Protein AF-M0KVE2-F1 (afdb_monomer)

Mean predicted aligned error: 9.95 Å

Structure (mmCIF, N/CA/C/O backbone):
data_AF-M0KVE2-F1
#
_entry.id   AF-M0KVE2-F1
#
loop_
_atom_site.group_PDB
_atom_site.id
_atom_site.type_symbol
_atom_site.label_atom_id
_atom_site.label_alt_id
_atom_site.label_comp_id
_atom_site.label_asym_id
_atom_site.label_entity_id
_atom_site.label_seq_id
_atom_site.pdbx_PDB_ins_code
_atom_site.Cartn_x
_atom_site.Cartn_y
_atom_site.Cartn_z
_atom_site.occupancy
_atom_site.B_iso_or_equiv
_atom_site.auth_seq_id
_atom_site.auth_comp_id
_atom_site.auth_asym_id
_atom_site.auth_atom_id
_atom_site.pdbx_PDB_model_num
ATOM 1 N N . MET A 1 1 ? -12.982 -9.645 -27.185 1.00 38.22 1 MET A N 1
ATOM 2 C CA . MET A 1 1 ? -11.552 -9.702 -26.817 1.00 38.22 1 MET A CA 1
ATOM 3 C C . MET A 1 1 ? -11.300 -8.583 -25.821 1.00 38.22 1 MET A C 1
ATOM 5 O O . MET A 1 1 ? -11.263 -7.433 -26.234 1.00 38.22 1 MET A O 1
ATOM 9 N N . GLN A 1 2 ? -11.243 -8.886 -24.521 1.00 41.56 2 GLN A N 1
ATOM 10 C CA . GLN A 1 2 ? -10.751 -7.920 -23.533 1.00 41.56 2 GLN A CA 1
ATOM 11 C C . GLN A 1 2 ? -9.259 -7.707 -23.816 1.00 41.56 2 GLN A C 1
ATOM 13 O O . GLN A 1 2 ? -8.523 -8.684 -23.959 1.00 41.56 2 GLN A O 1
ATOM 18 N N . ARG A 1 3 ? -8.820 -6.453 -23.986 1.00 47.84 3 ARG A N 1
ATOM 19 C CA . ARG A 1 3 ? -7.384 -6.141 -23.998 1.00 47.84 3 ARG A CA 1
ATOM 20 C C . ARG A 1 3 ? -6.840 -6.577 -22.641 1.00 47.84 3 ARG A C 1
ATOM 22 O O . ARG A 1 3 ? -7.329 -6.090 -21.627 1.00 47.84 3 ARG A O 1
ATOM 29 N N . ARG A 1 4 ? -5.864 -7.489 -22.623 1.00 55.62 4 ARG A N 1
ATOM 30 C CA . ARG A 1 4 ? -5.045 -7.710 -21.427 1.00 55.62 4 ARG A CA 1
ATOM 31 C C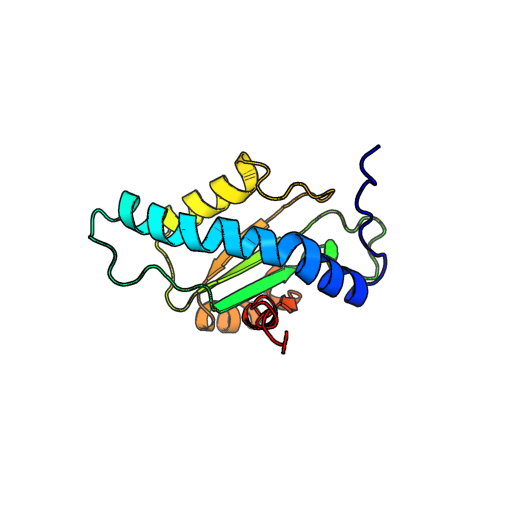 . ARG A 1 4 ? -4.454 -6.352 -21.049 1.00 55.62 4 ARG A C 1
ATOM 33 O O . ARG A 1 4 ? -3.866 -5.703 -21.911 1.00 55.62 4 ARG A O 1
ATOM 40 N N . MET A 1 5 ? -4.683 -5.894 -19.822 1.00 64.62 5 MET A N 1
ATOM 41 C CA . MET A 1 5 ? -3.978 -4.721 -19.312 1.00 64.62 5 MET A CA 1
ATOM 42 C C . MET A 1 5 ? -2.490 -5.059 -19.263 1.00 64.62 5 MET A C 1
ATOM 44 O O . MET A 1 5 ? -2.109 -6.058 -18.661 1.00 64.62 5 MET A O 1
ATOM 48 N N . GLU A 1 6 ? -1.668 -4.264 -19.938 1.00 73.88 6 GLU A N 1
ATOM 49 C CA . GLU A 1 6 ? -0.214 -4.399 -19.899 1.00 73.88 6 GLU A CA 1
ATOM 50 C C . GLU A 1 6 ? 0.330 -3.469 -18.814 1.00 73.88 6 GLU A C 1
ATOM 52 O O . GLU A 1 6 ? -0.035 -2.292 -18.751 1.00 73.88 6 GLU A O 1
ATOM 57 N N . VAL A 1 7 ? 1.169 -4.021 -17.939 1.00 75.56 7 VAL A N 1
ATOM 58 C CA . VAL A 1 7 ? 1.868 -3.266 -16.897 1.00 75.56 7 VAL A CA 1
ATOM 59 C C . VAL A 1 7 ? 3.033 -2.515 -17.553 1.00 75.56 7 VAL A C 1
ATOM 61 O O . VAL A 1 7 ? 3.789 -3.138 -18.299 1.00 75.56 7 VAL A O 1
ATOM 64 N N . PRO A 1 8 ? 3.199 -1.201 -17.316 1.00 82.12 8 PRO A N 1
ATOM 65 C CA . PRO A 1 8 ? 4.289 -0.436 -17.918 1.00 82.12 8 PRO A CA 1
ATOM 66 C C . PRO A 1 8 ? 5.683 -0.909 -17.492 1.00 82.12 8 PRO A C 1
ATOM 68 O O . PRO A 1 8 ? 5.880 -1.441 -16.403 1.00 82.12 8 PRO A O 1
ATOM 71 N N . GLU A 1 9 ? 6.685 -0.653 -18.332 1.00 79.88 9 GLU A N 1
ATOM 72 C CA . GLU A 1 9 ? 8.068 -1.076 -18.069 1.00 79.88 9 GLU A CA 1
ATOM 73 C C . GLU A 1 9 ? 8.820 -0.139 -17.115 1.00 79.88 9 GLU A C 1
ATOM 75 O O . GLU A 1 9 ? 9.764 -0.576 -16.468 1.00 79.88 9 GLU A O 1
ATOM 80 N N . THR A 1 10 ? 8.415 1.128 -16.987 1.00 82.88 10 THR A N 1
ATOM 81 C CA . THR A 1 10 ? 9.115 2.110 -16.141 1.00 82.88 10 THR A CA 1
ATOM 82 C C . THR A 1 10 ? 8.456 2.249 -14.765 1.00 82.88 10 THR A C 1
ATOM 84 O O . THR A 1 10 ? 7.225 2.261 -14.699 1.00 82.88 10 THR A O 1
ATOM 87 N N . PRO A 1 11 ? 9.217 2.455 -13.669 1.00 81.38 11 PRO A N 1
ATOM 88 C CA . PRO A 1 11 ? 8.638 2.659 -12.336 1.00 81.38 11 PRO A CA 1
ATOM 89 C C . PRO A 1 11 ? 7.612 3.801 -12.282 1.00 81.38 11 PRO A C 1
ATOM 91 O O . PRO A 1 11 ? 6.518 3.628 -11.756 1.00 81.38 11 PRO A O 1
ATOM 94 N N . ALA A 1 12 ? 7.906 4.941 -12.918 1.00 81.81 12 ALA A N 1
ATOM 95 C CA . ALA A 1 12 ? 6.967 6.062 -13.004 1.00 81.81 12 ALA A CA 1
ATOM 96 C C . ALA A 1 12 ? 5.663 5.680 -13.730 1.00 81.81 12 ALA A C 1
ATOM 98 O O . ALA A 1 12 ? 4.571 5.977 -13.249 1.00 81.81 12 ALA A O 1
ATOM 99 N N . GLY A 1 13 ? 5.761 4.959 -14.854 1.00 82.69 13 GLY A N 1
ATOM 100 C CA . GLY A 1 13 ? 4.586 4.471 -15.576 1.00 82.69 13 GLY A CA 1
ATOM 101 C C . GLY A 1 13 ? 3.781 3.453 -14.764 1.00 82.69 13 GLY A C 1
ATOM 102 O O . GLY A 1 13 ? 2.555 3.453 -14.823 1.00 82.69 13 GLY A O 1
ATOM 103 N N . ARG A 1 14 ? 4.453 2.610 -13.976 1.00 84.12 14 ARG A N 1
ATOM 104 C CA . ARG A 1 14 ? 3.831 1.624 -13.082 1.00 84.12 14 ARG A CA 1
ATOM 105 C C . ARG A 1 14 ? 3.077 2.282 -11.928 1.00 84.12 14 ARG A C 1
ATOM 107 O O . ARG A 1 14 ? 1.967 1.846 -11.636 1.00 84.12 14 ARG A O 1
ATOM 114 N N . ILE A 1 15 ? 3.612 3.356 -11.342 1.00 82.81 15 ILE A N 1
ATOM 115 C CA . ILE A 1 15 ? 2.911 4.173 -10.337 1.00 82.81 15 ILE A CA 1
ATOM 116 C C . ILE A 1 15 ? 1.633 4.769 -10.941 1.00 82.81 15 ILE A C 1
ATOM 118 O O . ILE A 1 15 ? 0.550 4.571 -10.394 1.00 82.81 15 ILE A O 1
ATOM 122 N N . GLU A 1 16 ? 1.723 5.424 -12.105 1.00 81.56 16 GLU A N 1
ATOM 123 C CA . GLU A 1 16 ? 0.546 5.995 -12.781 1.00 81.56 16 GLU A CA 1
ATOM 124 C C . GLU A 1 16 ? -0.485 4.924 -13.175 1.00 81.56 16 GLU A C 1
ATOM 126 O O . GLU A 1 16 ? -1.699 5.132 -13.083 1.00 81.56 16 GLU A O 1
ATOM 131 N N . TRP A 1 17 ? -0.018 3.760 -13.632 1.00 82.81 17 TRP A N 1
ATOM 132 C CA . TRP A 1 17 ? -0.879 2.629 -13.959 1.00 82.81 17 TRP A CA 1
ATOM 133 C C . TRP A 1 17 ? -1.580 2.091 -12.713 1.00 82.81 17 TRP A C 1
ATOM 135 O O . TRP A 1 17 ? -2.802 1.928 -12.738 1.00 82.81 17 TRP A O 1
ATOM 145 N N . PHE A 1 18 ? -0.841 1.896 -11.616 1.00 82.19 18 PHE A N 1
ATOM 146 C CA . PHE A 1 18 ? -1.399 1.459 -10.342 1.00 82.19 18 PHE A CA 1
ATOM 147 C C . PHE A 1 18 ? -2.456 2.454 -9.876 1.00 82.19 18 PHE A C 1
ATOM 149 O O . PHE A 1 18 ? -3.576 2.050 -9.591 1.00 82.19 18 PHE A O 1
ATOM 156 N N . GLN A 1 19 ? -2.165 3.756 -9.900 1.00 76.69 19 GLN A N 1
ATOM 157 C CA . GLN A 1 19 ? -3.128 4.797 -9.539 1.00 76.69 19 GLN A CA 1
ATOM 158 C C . GLN A 1 19 ? -4.444 4.681 -10.319 1.00 76.69 19 GLN A C 1
ATOM 160 O O . GLN A 1 19 ? -5.536 4.758 -9.751 1.00 76.69 19 GLN A O 1
ATOM 165 N N . ARG A 1 20 ? -4.354 4.508 -11.640 1.00 75.19 20 ARG A N 1
ATOM 166 C CA . ARG A 1 20 ? -5.530 4.510 -12.519 1.00 75.19 20 ARG A CA 1
ATOM 167 C C . ARG A 1 20 ? -6.339 3.223 -12.441 1.00 75.19 20 ARG A C 1
ATOM 169 O O . ARG A 1 20 ? -7.563 3.303 -12.499 1.00 75.19 20 ARG A O 1
ATOM 176 N N . GLN A 1 21 ? -5.665 2.079 -12.367 1.00 72.88 21 GLN A N 1
ATOM 177 C CA . GLN A 1 21 ? -6.297 0.764 -12.496 1.00 72.88 21 GLN A CA 1
ATOM 178 C C . GLN A 1 21 ? -6.564 0.113 -11.142 1.00 72.88 21 GLN A C 1
ATOM 180 O O . GLN A 1 21 ? -7.628 -0.450 -10.933 1.00 72.88 21 GLN A O 1
ATOM 185 N N . VAL A 1 22 ? -5.620 0.225 -10.209 1.00 73.62 22 VAL A N 1
ATOM 186 C CA . VAL A 1 22 ? -5.614 -0.550 -8.964 1.00 73.62 22 VAL A CA 1
ATOM 187 C C . VAL A 1 22 ? -6.021 0.310 -7.778 1.00 73.62 22 VAL A C 1
ATOM 189 O O . VAL A 1 22 ? -6.906 -0.074 -7.028 1.00 73.62 22 VAL A O 1
ATOM 192 N N . GLY A 1 23 ? -5.458 1.509 -7.635 1.00 70.81 23 GLY A N 1
ATOM 193 C CA . GLY A 1 23 ? -5.721 2.414 -6.516 1.00 70.81 23 GLY A CA 1
ATOM 194 C C . GLY A 1 23 ? -7.192 2.812 -6.392 1.00 70.81 23 GLY A C 1
ATOM 195 O O . GLY A 1 23 ? -7.725 2.858 -5.286 1.00 70.81 23 GLY A O 1
ATOM 196 N N . ARG A 1 24 ? -7.886 3.016 -7.521 1.00 68.12 24 ARG A N 1
ATOM 197 C CA . ARG A 1 24 ? -9.337 3.279 -7.538 1.00 68.12 24 ARG A CA 1
ATOM 198 C C . ARG A 1 24 ? -10.159 2.075 -7.088 1.00 68.12 24 ARG A C 1
ATOM 200 O O . ARG A 1 24 ? -11.058 2.228 -6.259 1.00 68.12 24 ARG A O 1
ATOM 207 N N . GLU A 1 25 ? -9.863 0.895 -7.630 1.00 69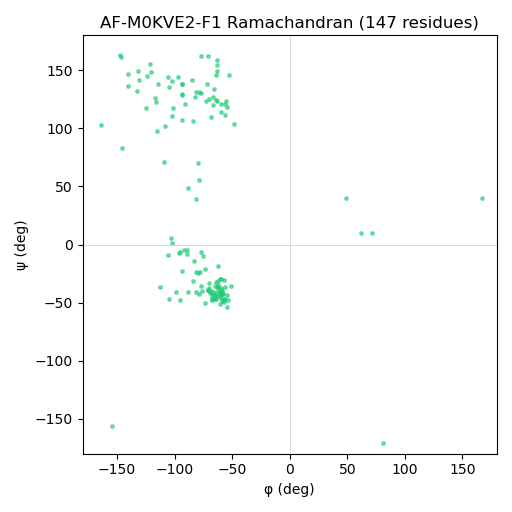.75 25 GLU A N 1
ATOM 208 C CA . GLU A 1 25 ? -10.561 -0.333 -7.253 1.00 69.75 25 GLU A CA 1
ATOM 209 C C . GLU A 1 25 ? -10.300 -0.665 -5.789 1.00 69.75 25 GLU A C 1
ATOM 211 O O . GLU A 1 25 ? -11.254 -0.864 -5.042 1.00 69.75 25 GLU A O 1
ATOM 216 N N . LEU A 1 26 ? -9.038 -0.606 -5.358 1.00 70.38 26 LEU A N 1
ATOM 217 C CA . LEU A 1 26 ? -8.622 -0.813 -3.979 1.00 70.38 26 LEU A CA 1
ATOM 218 C C . LEU A 1 26 ? -9.339 0.169 -3.051 1.00 70.38 26 LEU A C 1
ATOM 220 O O . LEU A 1 26 ? -9.984 -0.267 -2.115 1.00 70.38 26 LEU A O 1
ATOM 224 N N . LYS A 1 27 ? -9.358 1.474 -3.341 1.00 69.19 27 LYS A N 1
ATOM 225 C CA . LYS A 1 27 ? -10.109 2.441 -2.526 1.00 69.19 27 LYS A CA 1
ATOM 226 C C . LYS A 1 27 ? -11.583 2.047 -2.383 1.00 69.19 27 LYS A C 1
ATOM 228 O O . LYS A 1 27 ? -12.069 1.892 -1.267 1.00 69.19 27 LYS A O 1
ATOM 233 N N . SER A 1 28 ? -12.278 1.817 -3.499 1.00 66.00 28 SER A N 1
ATOM 234 C CA . SER A 1 28 ? -13.709 1.474 -3.481 1.00 66.00 28 SER A CA 1
ATOM 235 C C . SER A 1 28 ? -14.009 0.155 -2.760 1.00 66.00 28 SER A C 1
ATOM 237 O O . SER A 1 28 ? -15.037 0.024 -2.102 1.00 66.00 28 SER A O 1
ATOM 239 N N . ARG A 1 29 ? -13.099 -0.818 -2.868 1.00 62.88 29 ARG A N 1
ATOM 240 C CA . ARG A 1 29 ? -13.253 -2.169 -2.326 1.00 62.88 29 ARG A CA 1
ATOM 241 C C . ARG A 1 29 ? -12.611 -2.344 -0.958 1.00 62.88 29 ARG A C 1
ATOM 243 O O . ARG A 1 29 ? -12.784 -3.403 -0.381 1.00 62.88 29 ARG A O 1
ATOM 250 N N . VAL A 1 30 ? -11.883 -1.360 -0.437 1.00 64.44 30 VAL A N 1
ATOM 251 C CA . VAL A 1 30 ? -11.237 -1.426 0.881 1.00 64.44 30 VAL A CA 1
ATOM 252 C C . VAL A 1 30 ? -11.858 -0.442 1.860 1.00 64.44 30 VAL A C 1
ATOM 254 O O . VAL A 1 30 ? -12.048 -0.814 3.013 1.00 64.44 30 VAL A O 1
ATOM 257 N N . GLU A 1 31 ? -12.265 0.758 1.431 1.00 63.75 31 GLU A N 1
ATOM 258 C CA . GLU A 1 31 ? -12.923 1.720 2.330 1.00 63.75 31 GLU A CA 1
ATOM 259 C C . GLU A 1 31 ? -14.231 1.160 2.912 1.00 63.75 31 GLU A C 1
ATOM 261 O O . GLU A 1 31 ? -14.495 1.326 4.102 1.00 63.75 31 GLU A O 1
ATOM 266 N N . THR A 1 32 ? -15.039 0.461 2.106 1.00 58.41 32 TH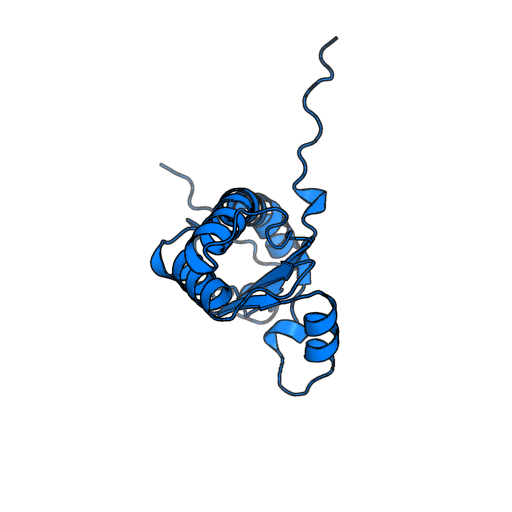R A N 1
ATOM 267 C CA . THR A 1 32 ? -16.299 -0.135 2.581 1.00 58.41 32 THR A CA 1
ATOM 268 C C . THR A 1 32 ? -16.058 -1.363 3.470 1.00 58.41 32 THR A C 1
ATOM 270 O O . THR A 1 32 ? -16.546 -1.366 4.602 1.00 58.41 32 THR A O 1
ATOM 273 N N . PRO A 1 33 ? -15.246 -2.362 3.070 1.00 57.44 33 PRO A N 1
ATOM 274 C CA . PRO A 1 33 ? -15.017 -3.533 3.906 1.00 57.44 33 PRO A CA 1
ATOM 275 C C . PRO A 1 33 ? -14.187 -3.251 5.150 1.00 57.44 33 PRO A C 1
ATOM 277 O O . PRO A 1 33 ? -14.475 -3.862 6.162 1.00 57.44 33 PRO A O 1
ATOM 280 N N . LEU A 1 34 ? -13.217 -2.327 5.161 1.00 62.78 34 LEU A N 1
ATOM 281 C CA . LEU A 1 34 ? -12.470 -2.022 6.393 1.00 62.78 34 LEU A CA 1
ATOM 282 C C . LEU A 1 34 ? -13.408 -1.493 7.491 1.00 62.78 34 LEU A C 1
ATOM 284 O O . LEU A 1 34 ? -13.331 -1.940 8.635 1.00 62.78 34 LEU A O 1
ATOM 288 N N . ALA A 1 35 ? -14.345 -0.614 7.123 1.00 60.41 35 ALA A N 1
ATOM 289 C CA . ALA A 1 35 ? -15.360 -0.092 8.033 1.00 60.41 35 ALA A CA 1
ATOM 290 C C . ALA A 1 35 ? -16.372 -1.170 8.478 1.00 60.41 35 ALA A C 1
ATOM 292 O O . ALA A 1 35 ? -16.721 -1.245 9.658 1.00 60.41 35 ALA A O 1
ATOM 293 N N . GLU A 1 36 ? -16.825 -2.031 7.561 1.00 56.75 36 GLU A N 1
ATOM 294 C CA . GLU A 1 36 ? -17.761 -3.125 7.864 1.00 56.75 36 GLU A CA 1
ATOM 295 C C . GLU A 1 36 ? -17.116 -4.246 8.698 1.00 56.75 36 GLU A C 1
ATOM 297 O O . GLU A 1 36 ? -17.728 -4.753 9.641 1.00 56.75 36 GLU A O 1
ATOM 302 N N . TYR A 1 37 ? -15.866 -4.611 8.407 1.00 59.38 37 TYR A N 1
ATOM 303 C CA . TYR A 1 37 ? -15.131 -5.669 9.104 1.00 59.38 37 TYR A CA 1
ATOM 304 C C . TYR A 1 37 ? -14.748 -5.237 10.520 1.00 59.38 37 TYR A C 1
ATOM 306 O O . TYR A 1 37 ? -14.890 -6.023 11.455 1.00 59.38 37 TYR A O 1
ATOM 314 N N . GLN A 1 38 ? -1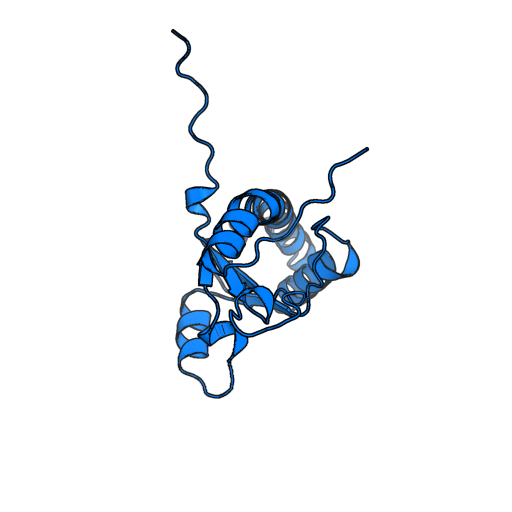4.352 -3.973 10.713 1.00 57.72 38 GLN A N 1
ATOM 315 C CA . GLN A 1 38 ? -14.173 -3.400 12.051 1.00 57.72 38 GLN A CA 1
ATOM 316 C C . GLN A 1 38 ? -15.473 -3.458 12.864 1.00 57.72 38 GLN A C 1
ATOM 318 O O . GLN A 1 38 ? -15.451 -3.874 14.021 1.00 57.72 38 GLN A O 1
ATOM 323 N N . SER A 1 39 ? -16.623 -3.150 12.250 1.00 54.38 39 SER A N 1
ATOM 324 C CA . SER A 1 39 ? -17.927 -3.296 12.915 1.00 54.38 39 SER A CA 1
ATOM 325 C C . SER A 1 39 ? -18.213 -4.727 13.368 1.00 54.38 39 SER A C 1
ATOM 327 O O . SER A 1 39 ? -18.796 -4.932 14.434 1.00 54.38 39 SER A O 1
ATOM 329 N N . ALA A 1 40 ? -17.888 -5.706 12.523 1.00 57.31 40 ALA A N 1
ATOM 330 C CA . ALA A 1 40 ? -18.237 -7.105 12.735 1.00 57.31 40 ALA A CA 1
ATOM 331 C C . ALA A 1 40 ? -17.329 -7.789 13.766 1.00 57.31 40 ALA A C 1
ATOM 333 O O . ALA A 1 40 ? -17.803 -8.626 14.534 1.00 57.31 40 ALA A O 1
ATOM 334 N N . VAL A 1 41 ? -16.042 -7.433 13.788 1.0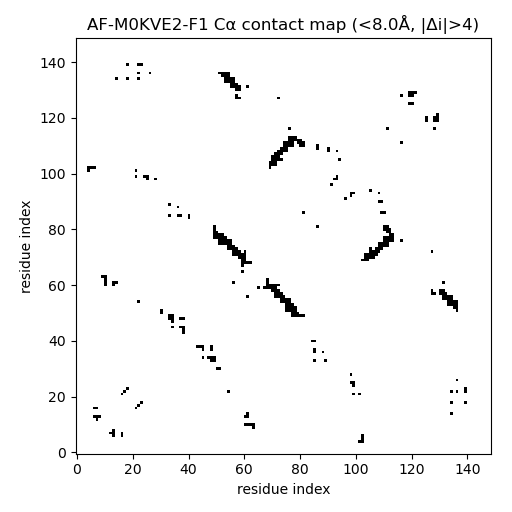0 58.09 41 VAL A N 1
ATOM 335 C CA . VAL A 1 41 ? -15.041 -8.032 14.683 1.00 58.09 41 VAL A CA 1
ATOM 336 C C . VAL A 1 41 ? -15.093 -7.417 16.081 1.00 58.09 41 VAL A C 1
ATOM 338 O O . VAL A 1 41 ? -15.042 -8.158 17.061 1.00 58.09 41 VAL A O 1
ATOM 341 N N . ASP A 1 42 ? -15.260 -6.096 16.197 1.00 58.41 42 ASP A N 1
ATOM 342 C CA . ASP A 1 42 ? -15.193 -5.421 17.501 1.00 58.41 42 ASP A CA 1
ATOM 343 C C . ASP A 1 42 ? -16.550 -5.354 18.227 1.00 58.41 42 ASP A C 1
ATOM 345 O O . ASP A 1 42 ? -16.613 -4.958 19.391 1.00 58.41 42 ASP A O 1
ATOM 349 N N . GLY A 1 43 ? -17.656 -5.743 17.577 1.00 49.03 43 GLY A N 1
ATOM 350 C CA . GLY A 1 43 ? -18.999 -5.772 18.182 1.00 49.03 43 GLY A CA 1
ATOM 351 C C . GLY A 1 43 ? -19.528 -4.403 18.643 1.00 49.03 43 GLY A C 1
ATOM 352 O O . GLY A 1 43 ? -20.546 -4.329 19.335 1.00 49.03 43 GLY A O 1
ATOM 353 N N . VAL A 1 44 ? -18.844 -3.318 18.275 1.00 46.62 44 VAL A N 1
ATOM 354 C CA . VAL A 1 44 ? -19.140 -1.932 18.653 1.00 46.62 44 VAL A CA 1
ATOM 355 C C . VAL A 1 44 ? -19.766 -1.227 17.450 1.00 46.62 44 VAL A C 1
ATOM 357 O O . VAL A 1 44 ? -19.287 -1.359 16.325 1.00 46.62 44 VAL A O 1
ATOM 360 N N . SER A 1 45 ? -20.842 -0.460 17.668 1.00 43.59 45 SER A N 1
ATOM 361 C CA . SER A 1 45 ? -21.430 0.376 16.616 1.00 43.59 45 SER A CA 1
ATOM 362 C C . SER A 1 45 ? -20.383 1.373 16.117 1.00 43.59 45 SER A C 1
ATOM 364 O O . SER A 1 45 ? -19.950 2.240 16.881 1.00 43.59 45 SER A O 1
ATOM 366 N N . VAL A 1 46 ? -19.970 1.240 14.858 1.00 45.84 46 VAL A N 1
ATOM 367 C CA . VAL A 1 46 ? -18.915 2.048 14.235 1.00 45.84 46 VAL A CA 1
ATOM 368 C C . VAL A 1 46 ? -19.251 3.529 14.346 1.00 45.84 46 VAL A C 1
ATOM 370 O O . VAL A 1 46 ? -20.186 4.008 13.706 1.00 45.84 46 VAL A O 1
ATOM 373 N N . GLN A 1 47 ? -18.483 4.267 15.146 1.00 40.91 47 GLN A N 1
ATOM 374 C CA . GLN A 1 47 ? -18.469 5.731 15.064 1.00 40.91 47 GLN A CA 1
ATOM 375 C C . GLN A 1 47 ? -17.202 6.296 14.412 1.00 40.91 47 GLN A C 1
ATOM 377 O O . GLN A 1 47 ? -17.210 7.461 14.031 1.00 40.91 47 GLN A O 1
ATOM 382 N N . SER A 1 48 ? -16.179 5.482 14.147 1.00 45.38 48 SER A N 1
ATOM 383 C CA . SER A 1 48 ? -15.120 5.817 13.186 1.00 45.38 48 SER A CA 1
ATOM 384 C C . SER A 1 48 ? -14.351 4.550 12.819 1.00 45.38 48 SER A C 1
ATOM 386 O O . SER A 1 48 ? -13.547 4.068 13.616 1.00 45.38 48 SER A O 1
ATOM 388 N N . GLY A 1 49 ? -14.618 3.980 11.643 1.00 56.66 49 GLY A N 1
ATOM 389 C CA . GLY A 1 49 ? -13.683 3.015 11.071 1.00 56.66 49 GLY A CA 1
ATOM 390 C C . GLY A 1 49 ? -12.352 3.716 10.794 1.00 56.66 49 GLY A C 1
ATOM 391 O O . GLY A 1 49 ? -12.353 4.923 10.547 1.00 56.66 49 GLY A O 1
ATOM 392 N N . ALA A 1 50 ? -11.239 2.988 10.869 1.00 63.00 50 ALA A N 1
ATOM 393 C CA . ALA A 1 50 ? -9.927 3.532 10.533 1.00 63.00 50 ALA A CA 1
ATOM 394 C C . ALA A 1 50 ? -9.996 4.115 9.118 1.00 63.00 50 ALA A C 1
ATOM 396 O O . ALA A 1 50 ? -10.320 3.411 8.156 1.00 63.00 50 ALA A O 1
ATOM 397 N N . LYS A 1 51 ? -9.769 5.421 8.998 1.00 71.81 51 LYS A N 1
ATOM 398 C CA . LYS A 1 51 ? -9.845 6.104 7.714 1.00 71.81 51 LYS A CA 1
ATOM 399 C C . LYS A 1 51 ? -8.557 5.830 6.964 1.00 71.81 51 LYS A C 1
ATOM 401 O O . LYS A 1 51 ? -7.477 6.037 7.510 1.00 71.81 51 LYS A O 1
ATOM 406 N N . ILE A 1 52 ? -8.675 5.418 5.706 1.00 75.56 52 ILE A N 1
ATOM 407 C CA . ILE A 1 52 ? -7.506 5.291 4.846 1.00 75.56 52 ILE A CA 1
ATOM 408 C C . ILE A 1 52 ? -7.023 6.691 4.455 1.00 75.56 52 ILE A C 1
ATOM 410 O O . ILE A 1 52 ? -7.784 7.495 3.912 1.00 75.56 52 ILE A O 1
ATOM 414 N N . GLU A 1 53 ? -5.764 6.980 4.756 1.00 78.19 53 GLU A N 1
ATOM 415 C CA . GLU A 1 53 ? -5.107 8.247 4.441 1.00 78.19 53 GLU A CA 1
ATOM 416 C C . GLU A 1 53 ? -4.338 8.144 3.126 1.00 78.19 53 GLU A C 1
ATOM 418 O O . GLU A 1 53 ? -4.533 8.972 2.238 1.00 78.19 53 GLU A O 1
ATOM 423 N N . ASP A 1 54 ? -3.552 7.078 2.965 1.00 80.44 54 ASP A N 1
ATOM 424 C CA . ASP A 1 54 ? -2.703 6.848 1.797 1.00 80.44 54 ASP A CA 1
ATOM 425 C C . ASP A 1 54 ? -2.559 5.351 1.477 1.00 80.44 54 ASP A C 1
ATOM 427 O O . ASP A 1 54 ? -2.832 4.482 2.308 1.00 80.44 54 ASP A O 1
ATOM 431 N N . ILE A 1 55 ? -2.115 5.041 0.256 1.00 84.25 55 ILE A N 1
ATOM 432 C CA . ILE A 1 55 ? -1.689 3.696 -0.149 1.00 84.25 55 ILE A CA 1
ATOM 433 C C . ILE A 1 55 ? -0.195 3.757 -0.452 1.00 84.25 55 ILE A C 1
ATOM 435 O O . ILE A 1 55 ? 0.275 4.703 -1.075 1.00 84.25 55 ILE A O 1
ATOM 439 N N . LEU A 1 56 ? 0.556 2.751 -0.026 1.00 86.62 56 LEU A N 1
ATOM 440 C CA . LEU A 1 56 ? 1.932 2.526 -0.435 1.00 86.62 56 LEU A CA 1
ATOM 441 C C . LEU A 1 56 ? 1.988 1.361 -1.412 1.00 86.62 56 LEU A C 1
ATOM 443 O O . LEU A 1 56 ? 1.269 0.379 -1.241 1.00 86.62 56 LEU A O 1
ATOM 447 N N . ILE A 1 57 ? 2.881 1.449 -2.389 1.00 85.88 57 ILE A N 1
ATOM 448 C CA . ILE A 1 57 ? 3.212 0.324 -3.265 1.00 85.88 57 ILE A CA 1
ATOM 449 C C . ILE A 1 57 ? 4.704 0.046 -3.231 1.00 85.88 57 ILE A C 1
ATOM 451 O O . ILE A 1 57 ? 5.501 0.973 -3.112 1.00 85.88 57 ILE A O 1
ATOM 455 N N . GLY A 1 58 ? 5.079 -1.223 -3.329 1.00 86.25 58 GLY A N 1
ATOM 456 C CA . GLY A 1 58 ? 6.468 -1.665 -3.275 1.00 86.25 58 GLY A CA 1
ATOM 457 C C . GLY A 1 58 ? 6.679 -2.991 -3.996 1.00 86.25 58 GLY A C 1
ATOM 458 O O . GLY A 1 58 ? 5.899 -3.362 -4.873 1.00 86.25 58 GLY A O 1
ATOM 459 N N . GLY A 1 59 ? 7.733 -3.703 -3.604 1.00 84.56 59 GLY A N 1
ATOM 460 C CA . GLY A 1 59 ? 8.126 -4.975 -4.205 1.00 84.56 59 GLY A CA 1
ATOM 461 C C . GLY A 1 59 ? 8.918 -4.804 -5.503 1.00 84.56 59 GLY A C 1
ATOM 462 O O . GLY A 1 59 ? 9.309 -3.693 -5.881 1.00 84.56 59 GLY A O 1
ATOM 463 N N . SER A 1 60 ? 9.142 -5.917 -6.208 1.00 83.31 60 SER A N 1
ATOM 464 C CA . SER A 1 60 ? 9.818 -5.905 -7.514 1.00 83.31 60 SER A CA 1
ATOM 465 C C . SER A 1 60 ? 9.031 -5.094 -8.551 1.00 83.31 60 SER A C 1
ATOM 467 O O . SER A 1 60 ? 9.600 -4.595 -9.519 1.00 83.31 60 SER A O 1
ATOM 469 N N . PHE A 1 61 ? 7.742 -4.845 -8.310 1.00 83.62 61 PHE A N 1
ATOM 470 C CA . PHE A 1 61 ? 6.923 -3.936 -9.101 1.00 83.62 61 PHE A CA 1
ATOM 471 C C . PHE A 1 61 ? 7.548 -2.546 -9.295 1.00 83.62 61 PHE A C 1
ATOM 473 O O . PHE A 1 61 ? 7.420 -1.976 -10.378 1.00 83.62 61 PHE A O 1
ATOM 480 N N . LEU A 1 62 ? 8.256 -1.994 -8.306 1.00 83.50 62 LEU A N 1
ATOM 481 C CA . LEU A 1 62 ? 8.927 -0.692 -8.443 1.00 83.50 62 LEU A CA 1
ATOM 482 C C . LEU A 1 62 ? 10.404 -0.787 -8.829 1.00 83.50 62 LEU A C 1
ATOM 484 O O . LEU A 1 62 ? 11.022 0.237 -9.122 1.00 83.50 62 LEU A O 1
ATOM 488 N N . ASP A 1 63 ? 10.965 -1.992 -8.856 1.00 81.75 63 ASP A N 1
ATOM 489 C CA . ASP A 1 63 ? 12.359 -2.191 -9.214 1.00 81.75 63 ASP A CA 1
ATOM 490 C C . ASP A 1 63 ? 12.555 -1.909 -10.715 1.00 81.75 63 ASP A C 1
ATOM 492 O O . ASP A 1 63 ? 11.842 -2.428 -11.583 1.00 81.75 63 ASP A O 1
ATOM 496 N N . ALA A 1 64 ? 13.492 -1.014 -11.018 1.00 71.88 64 ALA A N 1
ATOM 497 C CA . ALA A 1 64 ? 13.849 -0.658 -12.386 1.00 71.88 64 ALA A CA 1
ATOM 498 C C . ALA A 1 64 ? 14.746 -1.722 -13.034 1.00 71.88 64 ALA A C 1
ATOM 500 O O . ALA A 1 64 ? 14.766 -1.825 -14.259 1.00 71.88 64 ALA A O 1
ATOM 501 N N . ASP A 1 65 ? 15.449 -2.504 -12.212 1.00 75.12 65 ASP A N 1
ATOM 502 C CA . ASP A 1 65 ? 16.454 -3.477 -12.629 1.00 75.12 65 ASP A CA 1
ATOM 503 C C . ASP A 1 65 ? 15.920 -4.921 -12.595 1.00 75.12 65 ASP A C 1
ATOM 505 O O . ASP A 1 65 ? 16.652 -5.861 -12.908 1.00 75.12 65 ASP A O 1
ATOM 509 N N . THR A 1 66 ? 14.644 -5.123 -12.234 1.00 73.31 66 THR A N 1
ATOM 510 C CA . THR A 1 66 ? 14.017 -6.447 -12.309 1.00 73.31 66 THR A CA 1
ATOM 511 C C . THR A 1 66 ? 13.543 -6.766 -13.725 1.00 73.31 66 THR A C 1
ATOM 513 O O . THR A 1 66 ? 12.798 -6.009 -14.352 1.00 73.31 66 THR A O 1
ATOM 516 N N . ASP A 1 67 ? 13.892 -7.959 -14.198 1.00 63.59 67 ASP A N 1
ATOM 517 C CA . ASP A 1 67 ? 13.379 -8.513 -15.455 1.00 63.59 67 ASP A CA 1
ATOM 518 C C . ASP A 1 67 ? 11.938 -9.052 -15.314 1.00 63.59 67 ASP A C 1
ATOM 520 O O . ASP A 1 67 ? 11.316 -9.472 -16.293 1.00 63.59 67 ASP A O 1
ATOM 524 N N . SER A 1 68 ? 11.392 -9.081 -14.091 1.00 65.31 68 SER A N 1
ATOM 525 C CA . SER A 1 68 ? 10.060 -9.614 -13.792 1.00 65.31 68 SER A CA 1
ATOM 526 C C . SER A 1 68 ? 9.387 -8.813 -12.668 1.00 65.31 68 SER A C 1
ATOM 528 O O . SER A 1 68 ? 9.404 -9.255 -11.520 1.00 65.31 68 SER A O 1
ATOM 530 N N . PRO A 1 69 ? 8.755 -7.665 -12.975 1.00 69.56 69 PRO A N 1
ATOM 531 C CA . PRO A 1 69 ? 8.075 -6.808 -11.999 1.00 69.56 69 PRO A CA 1
ATOM 532 C C . PRO A 1 69 ? 6.697 -7.373 -11.626 1.00 69.56 69 PRO A C 1
ATOM 534 O O . PRO A 1 69 ? 5.669 -6.731 -11.838 1.00 69.56 69 PRO A O 1
ATOM 537 N N . LYS A 1 70 ? 6.668 -8.626 -11.170 1.00 74.31 70 LYS A N 1
ATOM 538 C CA . LYS A 1 70 ? 5.429 -9.358 -10.887 1.00 74.31 70 LYS A CA 1
ATOM 539 C C . LYS A 1 70 ? 4.986 -9.243 -9.441 1.00 74.31 70 LYS A C 1
ATOM 541 O O . LYS A 1 70 ? 3.792 -9.392 -9.210 1.00 74.31 70 LYS A O 1
ATOM 546 N N . ASP A 1 71 ? 5.905 -8.935 -8.530 1.00 81.56 71 ASP A N 1
ATOM 547 C CA . ASP A 1 71 ? 5.620 -8.922 -7.098 1.00 81.56 71 ASP A CA 1
ATOM 548 C C . ASP A 1 71 ? 5.233 -7.507 -6.684 1.00 81.56 71 ASP A C 1
ATOM 550 O O . ASP A 1 71 ? 6.061 -6.587 -6.662 1.00 81.56 71 ASP A O 1
ATOM 554 N N . LEU A 1 72 ? 3.945 -7.338 -6.407 1.00 82.88 72 LEU A N 1
ATOM 555 C CA . LEU A 1 72 ? 3.364 -6.094 -5.942 1.00 82.88 72 LEU A CA 1
ATOM 556 C C . LEU A 1 72 ? 3.136 -6.181 -4.437 1.00 82.88 72 LEU A C 1
ATOM 558 O O . LEU A 1 72 ? 2.305 -6.959 -3.966 1.00 82.88 72 LEU A O 1
ATOM 562 N N . ASP A 1 73 ? 3.818 -5.314 -3.701 1.00 85.38 73 ASP A N 1
ATOM 563 C CA . ASP A 1 73 ? 3.519 -5.106 -2.292 1.00 85.38 73 ASP A CA 1
ATOM 564 C C . ASP A 1 73 ? 2.535 -3.943 -2.129 1.00 85.38 73 ASP A C 1
ATOM 566 O O . ASP A 1 73 ? 2.700 -2.902 -2.770 1.00 85.38 73 ASP A O 1
ATOM 570 N N . ILE A 1 74 ? 1.544 -4.085 -1.245 1.00 83.62 74 ILE A N 1
ATOM 571 C CA . ILE A 1 74 ? 0.530 -3.053 -0.983 1.00 83.62 74 ILE A CA 1
ATOM 572 C C . ILE A 1 74 ? 0.498 -2.703 0.507 1.00 83.62 74 ILE A C 1
ATOM 574 O O . ILE A 1 74 ? 0.138 -3.510 1.361 1.00 83.62 74 ILE A O 1
ATOM 578 N N . GLY A 1 75 ? 0.802 -1.450 0.823 1.00 86.00 75 GLY A N 1
ATOM 579 C CA . GLY A 1 75 ? 0.601 -0.871 2.143 1.00 86.00 75 GLY A CA 1
ATOM 580 C C . GLY A 1 75 ? -0.633 0.021 2.180 1.00 86.00 75 GLY A C 1
ATOM 581 O O . GLY A 1 75 ? -0.879 0.791 1.262 1.00 86.00 75 GLY A O 1
ATOM 582 N N . VAL A 1 76 ? -1.391 -0.029 3.264 1.00 83.25 76 VAL A N 1
ATOM 583 C CA . VAL A 1 76 ? -2.522 0.866 3.521 1.00 83.25 76 VAL A CA 1
ATOM 584 C C . VAL A 1 76 ? -2.189 1.691 4.758 1.00 83.25 76 VAL A C 1
ATOM 586 O O . VAL A 1 76 ? -1.894 1.133 5.817 1.00 83.25 76 VAL A O 1
ATOM 589 N N . VAL A 1 77 ? -2.207 3.016 4.623 1.00 84.25 77 VAL A N 1
ATOM 590 C CA . VAL A 1 77 ? -2.001 3.944 5.739 1.00 84.25 77 VAL A CA 1
ATOM 591 C C . VAL A 1 77 ? -3.342 4.334 6.313 1.00 84.25 77 VAL A C 1
ATOM 593 O O . VAL A 1 77 ? -4.216 4.784 5.573 1.00 84.25 77 VAL A O 1
ATOM 596 N N . THR A 1 78 ? -3.495 4.204 7.623 1.00 82.06 78 THR A N 1
ATOM 597 C CA . THR A 1 78 ? -4.704 4.623 8.328 1.00 82.06 78 THR A CA 1
ATOM 598 C C . THR A 1 78 ? -4.422 5.654 9.414 1.00 82.06 78 THR A C 1
ATOM 600 O O . THR A 1 78 ? -3.333 5.706 9.984 1.00 82.06 78 THR A O 1
ATOM 603 N N . ASP A 1 79 ? -5.433 6.454 9.742 1.00 77.75 79 ASP A N 1
ATOM 604 C CA . ASP A 1 79 ? -5.375 7.438 10.831 1.00 77.75 79 ASP A CA 1
ATOM 605 C C . ASP A 1 79 ? -5.150 6.791 12.213 1.00 77.75 79 ASP A C 1
ATOM 607 O O . ASP A 1 79 ? -4.503 7.359 13.094 1.00 77.75 79 ASP A O 1
ATOM 611 N N . THR A 1 80 ? -5.652 5.570 12.391 1.00 75.19 80 THR A N 1
ATOM 612 C CA . THR A 1 80 ? -5.500 4.750 13.595 1.00 75.19 80 THR A CA 1
ATOM 613 C C . THR A 1 80 ? -5.058 3.343 13.219 1.00 75.19 80 THR A C 1
ATOM 615 O O . THR A 1 80 ? -5.533 2.782 12.232 1.00 75.19 80 THR A O 1
ATOM 618 N N . VAL A 1 81 ? -4.170 2.750 14.022 1.00 72.75 81 VAL A N 1
ATOM 619 C CA . VAL A 1 81 ? -3.717 1.366 13.827 1.00 72.75 81 VAL A CA 1
ATOM 620 C C . VAL A 1 81 ? -4.891 0.410 14.074 1.00 72.75 81 VAL A C 1
ATOM 622 O O . VAL A 1 81 ? -5.447 0.417 15.177 1.00 72.75 81 VAL A O 1
ATOM 625 N N . PRO A 1 82 ? -5.297 -0.403 13.085 1.00 70.56 82 PRO A N 1
ATOM 626 C CA . PRO A 1 82 ? -6.355 -1.385 13.279 1.00 70.56 82 PRO A CA 1
ATOM 627 C C . PRO A 1 82 ? -5.885 -2.540 14.175 1.00 70.56 82 PRO A C 1
ATOM 629 O O . PRO A 1 82 ? -4.689 -2.781 14.342 1.00 70.56 82 PRO A O 1
ATOM 632 N N . SER A 1 83 ? -6.831 -3.298 14.731 1.00 73.88 83 SER A N 1
ATOM 633 C CA . SER A 1 83 ? -6.503 -4.517 15.476 1.00 73.88 83 SER A CA 1
ATOM 634 C C . SER A 1 83 ? -5.842 -5.573 14.575 1.00 73.88 83 SER A C 1
ATOM 636 O O . SER A 1 83 ? -5.994 -5.573 13.347 1.00 73.88 83 SER A O 1
ATOM 638 N N . GLU A 1 84 ? -5.110 -6.511 15.180 1.00 75.38 84 GLU A N 1
ATOM 639 C CA . GLU A 1 84 ? -4.456 -7.606 14.449 1.00 75.38 84 GLU A CA 1
ATOM 640 C C . GLU A 1 84 ? -5.475 -8.453 13.671 1.00 75.38 84 GLU A C 1
ATOM 642 O O . GLU A 1 84 ? -5.243 -8.788 12.513 1.00 75.38 84 GLU A O 1
ATOM 647 N N . SER A 1 85 ? -6.651 -8.709 14.254 1.00 71.69 85 SER A N 1
ATOM 648 C CA . SER A 1 85 ? -7.743 -9.433 13.593 1.00 71.69 85 SER A CA 1
ATOM 649 C C . SER A 1 85 ? -8.283 -8.711 12.355 1.00 71.69 85 SER A C 1
ATOM 651 O O . SER A 1 85 ? -8.616 -9.362 11.366 1.00 71.69 85 SER A O 1
ATOM 653 N N . VAL A 1 86 ? -8.346 -7.377 12.380 1.00 71.62 86 VAL A N 1
ATOM 654 C CA . VAL A 1 86 ? -8.732 -6.570 11.211 1.00 71.62 86 VAL A CA 1
ATOM 655 C C . VAL A 1 86 ? -7.632 -6.600 10.151 1.00 71.62 86 VAL A C 1
ATOM 657 O O . VAL A 1 86 ? -7.929 -6.717 8.965 1.00 71.62 86 VAL A O 1
ATOM 660 N N . THR A 1 87 ? -6.366 -6.561 10.567 1.00 74.88 87 THR A N 1
ATOM 661 C CA . THR A 1 87 ? -5.218 -6.643 9.654 1.00 74.88 87 THR A CA 1
ATOM 662 C C . THR A 1 87 ? -5.148 -8.001 8.944 1.00 74.88 87 THR A C 1
ATOM 664 O O . THR A 1 87 ? -4.986 -8.038 7.727 1.00 74.88 87 THR A O 1
ATOM 667 N N . ASP A 1 88 ? -5.326 -9.110 9.670 1.00 74.75 88 ASP A N 1
ATOM 668 C CA . ASP A 1 88 ? -5.377 -10.468 9.101 1.00 74.75 88 ASP A CA 1
ATOM 669 C C . ASP A 1 88 ? -6.598 -10.650 8.187 1.00 74.75 88 ASP A C 1
ATOM 671 O O . ASP A 1 88 ? -6.479 -11.153 7.071 1.00 74.75 88 ASP A O 1
ATOM 675 N N . GLY A 1 89 ? -7.772 -10.166 8.610 1.00 71.31 89 GLY A N 1
ATOM 676 C CA . GLY A 1 89 ? -8.979 -10.184 7.781 1.00 71.31 89 GLY A CA 1
ATOM 677 C C . GLY A 1 89 ? -8.806 -9.417 6.470 1.00 71.31 89 GLY A C 1
ATOM 678 O O . GLY A 1 89 ? -9.220 -9.895 5.416 1.00 71.31 89 GLY A O 1
ATOM 679 N N . PHE A 1 90 ? -8.136 -8.265 6.516 1.00 73.62 90 PHE A N 1
ATOM 680 C CA . PHE A 1 90 ? -7.818 -7.481 5.331 1.00 73.62 90 PHE A CA 1
ATOM 681 C C . PHE A 1 90 ? -6.814 -8.174 4.405 1.00 73.62 90 PHE A C 1
ATOM 683 O O . PHE A 1 90 ? -7.032 -8.226 3.195 1.00 73.62 90 PHE A O 1
ATOM 690 N N . TRP A 1 91 ? -5.743 -8.743 4.966 1.00 75.75 91 TRP A N 1
ATOM 691 C CA . TRP A 1 91 ? -4.762 -9.517 4.207 1.00 75.75 91 TRP A CA 1
ATOM 692 C C . TRP A 1 91 ? -5.441 -10.669 3.457 1.00 75.75 91 TRP A C 1
ATOM 694 O O . TRP A 1 91 ? -5.257 -10.805 2.248 1.00 75.75 91 TRP A O 1
ATOM 704 N N . ARG A 1 92 ? -6.309 -11.430 4.138 1.00 72.50 92 ARG A N 1
ATOM 705 C CA . ARG A 1 92 ? -7.105 -12.501 3.516 1.00 72.50 92 ARG A CA 1
ATOM 706 C C . ARG A 1 92 ? -8.072 -11.968 2.478 1.00 72.50 92 ARG A C 1
ATOM 708 O O . ARG A 1 92 ? -8.218 -12.573 1.430 1.00 72.50 92 ARG A O 1
ATOM 715 N N . PHE A 1 93 ? -8.724 -10.837 2.728 1.00 72.56 93 PHE A N 1
ATOM 716 C CA . PHE A 1 93 ? -9.629 -10.247 1.749 1.00 72.56 93 PHE A CA 1
ATOM 717 C C . PHE A 1 93 ? -8.903 -9.941 0.434 1.00 72.56 93 PHE A C 1
ATOM 719 O O . PHE A 1 93 ? -9.376 -10.363 -0.614 1.00 72.56 93 PHE A O 1
ATOM 726 N N . ILE A 1 94 ? -7.737 -9.290 0.478 1.00 72.25 94 ILE A N 1
ATOM 727 C CA . ILE A 1 94 ? -6.960 -8.971 -0.729 1.00 72.25 94 ILE A CA 1
ATOM 728 C C . ILE A 1 94 ? -6.394 -10.236 -1.395 1.00 72.25 94 ILE A C 1
ATOM 730 O O . ILE A 1 94 ? -6.557 -10.392 -2.608 1.00 72.25 94 ILE A O 1
ATOM 734 N N . ASN A 1 95 ? -5.786 -11.144 -0.621 1.00 69.44 95 ASN A N 1
ATOM 735 C CA . ASN A 1 95 ? -5.105 -12.328 -1.158 1.00 69.44 95 ASN A CA 1
ATOM 736 C C . ASN A 1 95 ? -6.047 -13.472 -1.558 1.00 69.44 95 ASN A C 1
ATOM 738 O O . ASN A 1 95 ? -5.872 -14.057 -2.625 1.00 69.44 95 ASN A O 1
ATOM 742 N N . ASP A 1 96 ? -7.066 -13.786 -0.756 1.00 68.00 96 ASP A N 1
ATOM 743 C CA . ASP A 1 96 ? -7.954 -14.929 -1.011 1.00 68.00 96 ASP A CA 1
ATOM 744 C C . ASP A 1 96 ? -9.025 -14.621 -2.068 1.00 68.00 96 ASP A C 1
ATOM 746 O O . ASP A 1 96 ? -9.538 -15.548 -2.697 1.00 68.00 96 ASP A O 1
ATOM 750 N N . GLN A 1 97 ? -9.401 -13.349 -2.278 1.00 52.66 97 GLN A N 1
ATOM 751 C CA . GLN A 1 97 ? -10.518 -13.003 -3.173 1.00 52.66 97 GLN A CA 1
ATOM 752 C C . GLN A 1 97 ? -10.141 -12.462 -4.552 1.00 52.66 97 GLN A C 1
ATOM 754 O O . GLN A 1 97 ? -11.049 -12.090 -5.293 1.00 52.66 97 GLN A O 1
ATOM 759 N N . THR A 1 98 ? -8.861 -12.428 -4.948 1.00 57.47 98 THR A N 1
ATOM 760 C CA . THR A 1 98 ? -8.485 -11.858 -6.265 1.00 57.47 98 THR A CA 1
ATOM 761 C C . THR A 1 98 ? -9.143 -10.479 -6.462 1.00 57.47 98 THR A C 1
ATOM 763 O O . THR A 1 98 ? -9.705 -10.173 -7.512 1.00 57.47 98 THR A O 1
ATOM 766 N N . VAL A 1 99 ? -9.190 -9.671 -5.390 1.00 58.72 99 VAL A N 1
ATOM 767 C CA . VAL A 1 99 ? -9.982 -8.421 -5.343 1.00 58.72 99 VAL A CA 1
ATOM 768 C C . VAL A 1 99 ? -9.577 -7.480 -6.469 1.00 58.72 99 VAL A C 1
ATOM 770 O O . VAL A 1 99 ? -10.406 -6.719 -6.970 1.00 58.72 99 VAL A O 1
ATOM 773 N N . LEU A 1 100 ? -8.310 -7.578 -6.854 1.00 64.81 100 LEU A N 1
ATOM 774 C CA . LEU A 1 100 ? -7.684 -6.890 -7.957 1.00 64.81 100 LEU A CA 1
ATOM 775 C C . LEU A 1 100 ? -7.563 -7.885 -9.118 1.00 64.81 100 LEU A C 1
ATOM 777 O O . LEU A 1 100 ? -6.783 -8.834 -9.045 1.00 64.81 100 LEU A O 1
ATOM 781 N N . ASP A 1 101 ? -8.334 -7.677 -10.186 1.00 70.44 101 ASP A N 1
ATOM 782 C CA . ASP A 1 101 ? -8.190 -8.438 -11.437 1.00 70.44 101 ASP A CA 1
ATOM 783 C C . ASP A 1 101 ? -7.007 -7.866 -12.234 1.00 70.44 101 ASP A C 1
ATOM 785 O O . ASP A 1 101 ? -7.160 -7.154 -13.231 1.00 70.44 101 ASP A O 1
ATOM 789 N N . ILE A 1 102 ? -5.803 -8.100 -11.709 1.00 71.44 102 ILE A N 1
ATOM 790 C CA . ILE A 1 102 ? -4.548 -7.543 -12.215 1.00 71.44 102 ILE A CA 1
ATOM 791 C C . ILE A 1 102 ? -3.579 -8.658 -12.618 1.00 71.44 102 ILE A C 1
ATOM 793 O O . ILE A 1 102 ? -3.577 -9.730 -12.018 1.00 71.44 102 ILE A O 1
ATOM 797 N N . PRO A 1 103 ? -2.719 -8.436 -13.627 1.00 73.56 103 PRO A N 1
ATOM 798 C CA . PRO A 1 103 ? -1.750 -9.432 -14.083 1.00 73.56 103 PRO A CA 1
ATOM 799 C C . PRO A 1 103 ? -0.483 -9.455 -13.201 1.00 73.56 103 PRO A C 1
ATOM 801 O O . PRO A 1 103 ? 0.625 -9.545 -13.731 1.00 73.56 103 PRO A O 1
ATOM 804 N N . LEU A 1 104 ? -0.640 -9.310 -11.883 1.00 75.94 104 LEU A N 1
ATOM 805 C CA . LEU A 1 104 ? 0.435 -9.208 -10.894 1.00 75.94 104 LEU A CA 1
ATOM 806 C C . LEU A 1 104 ? 0.154 -10.149 -9.724 1.00 75.94 104 LEU A C 1
ATOM 808 O O . LEU A 1 104 ? -1.007 -10.375 -9.382 1.00 75.94 104 LEU A O 1
ATOM 812 N N . ASP A 1 105 ? 1.218 -10.644 -9.104 1.00 78.19 105 ASP A N 1
ATOM 813 C CA . ASP A 1 105 ? 1.147 -11.423 -7.878 1.00 78.19 105 ASP A CA 1
ATOM 814 C C . ASP A 1 105 ? 1.254 -10.450 -6.692 1.00 78.19 105 ASP A C 1
ATOM 816 O O . ASP A 1 105 ? 2.213 -9.685 -6.571 1.00 78.19 105 ASP A O 1
ATOM 820 N N . VAL A 1 106 ? 0.232 -10.430 -5.834 1.00 78.31 106 VAL A N 1
ATOM 821 C CA . VAL A 1 106 ? 0.274 -9.655 -4.588 1.00 78.31 106 VAL A CA 1
ATOM 822 C C . VAL A 1 106 ? 0.977 -10.515 -3.541 1.00 78.31 106 VAL A C 1
ATOM 824 O O . VAL A 1 106 ? 0.412 -11.500 -3.074 1.00 78.31 106 VAL A O 1
ATOM 827 N N . ASP A 1 107 ? 2.222 -10.174 -3.211 1.00 73.12 107 ASP A N 1
ATOM 828 C CA . ASP A 1 107 ? 3.057 -10.982 -2.306 1.00 73.12 107 ASP A CA 1
ATOM 829 C C . ASP A 1 107 ? 2.847 -10.572 -0.842 1.00 73.12 107 ASP A C 1
ATOM 831 O O . ASP A 1 107 ? 2.705 -11.404 0.059 1.00 73.12 107 ASP A O 1
ATOM 835 N N . CYS A 1 108 ? 2.739 -9.265 -0.589 1.00 77.25 108 CYS A N 1
ATOM 836 C CA . CYS A 1 108 ? 2.645 -8.744 0.764 1.00 77.25 108 CYS A CA 1
ATOM 837 C C . CYS A 1 108 ? 1.645 -7.588 0.886 1.00 77.25 108 CYS A C 1
ATOM 839 O O . CYS A 1 108 ? 1.602 -6.670 0.067 1.00 77.25 108 CYS A O 1
ATOM 841 N N . VAL A 1 109 ? 0.833 -7.635 1.948 1.00 78.50 109 VAL A N 1
ATOM 842 C CA . VAL A 1 109 ? -0.164 -6.609 2.271 1.00 78.50 109 VAL A CA 1
ATOM 843 C C . VAL A 1 109 ? -0.051 -6.234 3.742 1.00 78.50 109 VAL A C 1
ATOM 845 O O . VAL A 1 109 ? -0.024 -7.113 4.605 1.00 78.50 109 VAL A O 1
ATOM 848 N N . TRP A 1 110 ? -0.020 -4.940 4.052 1.00 78.00 110 TRP A N 1
ATOM 849 C CA . TRP A 1 110 ? 0.009 -4.454 5.434 1.00 78.00 110 TRP A CA 1
ATOM 850 C C . TRP A 1 110 ? -0.860 -3.211 5.634 1.00 78.00 110 TRP A C 1
ATOM 852 O O . TRP A 1 110 ? -0.948 -2.360 4.757 1.00 78.00 110 TRP A O 1
ATOM 862 N N . ILE A 1 111 ? -1.466 -3.079 6.820 1.00 81.06 111 ILE A N 1
ATOM 863 C CA . ILE A 1 111 ? -2.160 -1.857 7.256 1.00 81.06 111 ILE A CA 1
ATOM 864 C C . ILE A 1 111 ? -1.444 -1.292 8.478 1.00 81.06 111 ILE A C 1
ATOM 866 O O . ILE A 1 111 ? -1.242 -2.020 9.452 1.00 81.06 111 ILE A O 1
ATOM 870 N N . ARG A 1 112 ? -1.041 -0.023 8.439 1.00 83.50 112 ARG A N 1
ATOM 871 C CA . ARG A 1 112 ? -0.293 0.647 9.517 1.00 83.50 112 ARG A CA 1
ATOM 872 C C . ARG A 1 112 ? -0.673 2.119 9.602 1.00 83.50 112 ARG A C 1
ATOM 874 O O . ARG A 1 112 ? -1.165 2.679 8.628 1.00 83.50 112 ARG A O 1
ATOM 881 N N . SER A 1 113 ? -0.398 2.770 10.728 1.00 84.88 113 SER A N 1
ATOM 882 C CA . SER A 1 113 ? -0.521 4.232 10.783 1.00 84.88 113 SER A CA 1
ATOM 883 C C . SER A 1 113 ? 0.656 4.943 10.112 1.00 84.88 113 SER A C 1
ATOM 885 O O . SER A 1 113 ? 1.745 4.381 9.963 1.00 84.88 113 SER A O 1
ATOM 887 N N . ALA A 1 114 ? 0.485 6.224 9.770 1.00 82.81 114 ALA A N 1
ATOM 888 C CA . ALA A 1 114 ? 1.570 7.045 9.223 1.00 82.81 114 ALA A CA 1
ATOM 889 C C . ALA A 1 114 ? 2.802 7.091 10.152 1.00 82.81 114 ALA A C 1
ATOM 891 O O . ALA A 1 114 ? 3.945 7.064 9.691 1.00 82.81 114 ALA A O 1
ATOM 892 N N . SER A 1 115 ? 2.583 7.112 11.473 1.00 84.12 115 S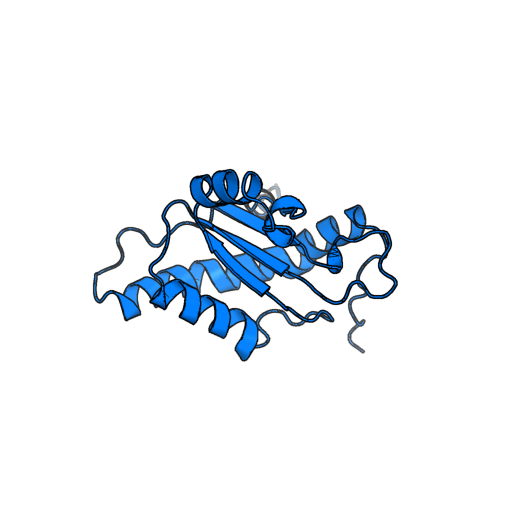ER A N 1
ATOM 893 C CA . SER A 1 115 ? 3.659 7.102 12.469 1.00 84.12 115 SER A CA 1
ATOM 894 C C . SER A 1 115 ? 4.402 5.764 12.534 1.00 84.12 115 SER A C 1
ATOM 896 O O . SER A 1 115 ? 5.625 5.754 12.679 1.00 84.12 115 SER A O 1
ATOM 898 N N . GLU A 1 116 ? 3.701 4.638 12.384 1.00 86.12 116 GLU A N 1
ATOM 899 C CA . GLU A 1 116 ? 4.332 3.320 12.290 1.00 86.12 116 GLU A CA 1
ATOM 900 C C . GLU A 1 116 ? 5.154 3.184 11.012 1.00 86.12 116 GLU A C 1
ATOM 902 O O . GLU A 1 116 ? 6.285 2.711 11.077 1.00 86.12 116 GLU A O 1
ATOM 907 N N . ILE A 1 117 ? 4.636 3.656 9.874 1.00 85.81 117 ILE A N 1
ATOM 908 C CA . ILE A 1 117 ? 5.382 3.670 8.610 1.00 85.81 117 ILE A CA 1
ATOM 909 C C . ILE A 1 117 ? 6.660 4.502 8.745 1.00 85.81 117 ILE A C 1
ATOM 911 O O . ILE A 1 117 ? 7.731 4.033 8.360 1.00 85.81 117 ILE A O 1
ATOM 915 N N . ALA A 1 118 ? 6.578 5.700 9.334 1.00 86.62 118 ALA A N 1
ATOM 916 C CA . ALA A 1 118 ? 7.751 6.539 9.573 1.00 86.62 118 ALA A CA 1
ATOM 917 C C . ALA A 1 118 ? 8.809 5.811 10.422 1.00 86.62 118 ALA A C 1
ATOM 919 O O . ALA A 1 118 ? 9.973 5.754 10.035 1.00 86.62 118 ALA A O 1
ATOM 920 N N . ASN A 1 119 ? 8.395 5.170 11.519 1.00 88.06 119 ASN A N 1
ATOM 921 C CA . ASN A 1 119 ? 9.288 4.378 12.367 1.00 88.06 119 ASN A CA 1
ATOM 922 C C . ASN A 1 119 ? 9.880 3.166 11.619 1.00 88.06 119 ASN A C 1
ATOM 924 O O . ASN A 1 119 ? 11.077 2.906 11.690 1.00 88.06 119 ASN A O 1
ATOM 928 N N . MET A 1 120 ? 9.068 2.428 10.859 1.00 86.12 120 MET A N 1
ATOM 929 C CA . MET A 1 120 ? 9.525 1.262 10.096 1.00 86.12 120 MET A CA 1
ATOM 930 C C . MET A 1 120 ? 10.562 1.638 9.036 1.00 86.12 120 MET A C 1
ATOM 932 O O . MET A 1 120 ? 11.519 0.893 8.843 1.00 86.12 120 MET A O 1
ATOM 936 N N . ARG A 1 121 ? 10.431 2.804 8.393 1.00 87.69 121 ARG A N 1
ATOM 937 C CA 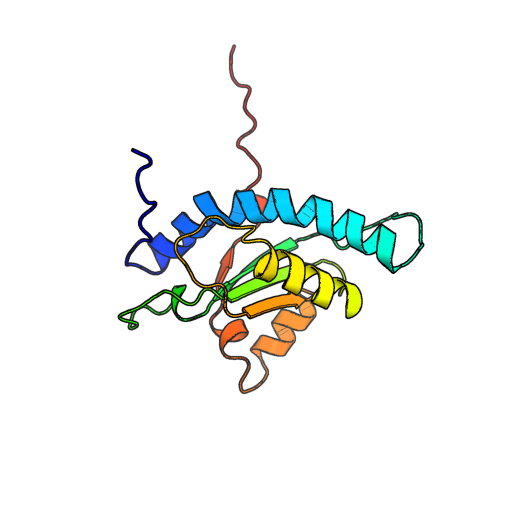. ARG A 1 121 ? 11.431 3.298 7.431 1.00 87.69 121 ARG A CA 1
ATOM 938 C C . ARG A 1 121 ? 12.808 3.504 8.060 1.00 87.69 121 ARG A C 1
ATOM 940 O O . ARG A 1 121 ? 13.815 3.326 7.379 1.00 87.69 121 ARG A O 1
ATOM 947 N N . GLU A 1 122 ? 12.869 3.816 9.349 1.00 89.25 122 GLU A N 1
ATOM 948 C CA . GLU A 1 122 ? 14.125 3.987 10.087 1.00 89.25 122 GLU A CA 1
ATOM 949 C C . GLU A 1 122 ? 14.718 2.656 10.580 1.00 89.25 122 GLU A C 1
ATOM 951 O O . GLU A 1 122 ? 15.892 2.592 10.953 1.00 89.25 122 GLU A O 1
ATOM 956 N N . GLN A 1 123 ? 13.939 1.570 10.568 1.00 85.12 123 GLN A N 1
ATOM 957 C CA . GLN A 1 123 ? 14.377 0.274 11.072 1.00 85.12 123 GLN A CA 1
ATOM 958 C C . GLN A 1 123 ? 15.153 -0.530 10.021 1.00 85.12 123 GLN A C 1
ATOM 960 O O . GLN A 1 123 ? 14.796 -0.565 8.841 1.00 85.12 123 GLN A O 1
ATOM 965 N N . PRO A 1 124 ? 16.210 -1.254 10.432 1.00 84.19 124 PRO A N 1
ATOM 966 C CA . PRO A 1 124 ? 16.925 -2.133 9.523 1.00 84.19 124 PRO A CA 1
ATOM 967 C C . PRO A 1 124 ? 16.012 -3.270 9.042 1.00 84.19 124 PRO A C 1
ATOM 969 O O . PRO A 1 124 ? 15.222 -3.812 9.813 1.00 84.19 124 PRO A O 1
ATOM 972 N N . ARG A 1 125 ? 16.202 -3.695 7.786 1.00 80.69 125 ARG A N 1
ATOM 973 C CA . ARG A 1 125 ? 15.513 -4.832 7.140 1.00 80.69 125 ARG A CA 1
ATOM 974 C C . ARG A 1 125 ? 14.033 -4.625 6.797 1.00 80.69 125 ARG A C 1
ATOM 976 O O . ARG A 1 125 ? 13.389 -5.578 6.374 1.00 80.69 125 ARG A O 1
ATOM 983 N N . GLN A 1 126 ? 13.512 -3.406 6.901 1.00 81.50 126 GLN A N 1
ATOM 984 C CA . GLN A 1 126 ? 12.162 -3.056 6.440 1.00 81.50 126 GLN A CA 1
ATOM 985 C C . GLN A 1 126 ? 12.164 -2.630 4.961 1.00 81.50 126 GLN A C 1
ATOM 987 O O . GLN A 1 126 ? 11.622 -1.585 4.605 1.00 81.50 126 GLN A O 1
ATOM 992 N N . TYR A 1 127 ? 12.808 -3.418 4.094 1.00 75.69 127 TYR A N 1
ATOM 993 C CA . TYR A 1 127 ? 13.109 -3.021 2.711 1.00 75.69 127 TYR A CA 1
ATOM 994 C C . TYR A 1 127 ? 11.858 -2.662 1.899 1.00 75.69 127 TYR A C 1
ATOM 996 O O . TYR A 1 127 ? 11.855 -1.628 1.233 1.00 75.69 127 TYR A O 1
ATOM 1004 N N . SER A 1 128 ? 10.776 -3.436 2.025 1.00 75.75 128 SER A N 1
ATOM 1005 C CA . SER A 1 128 ? 9.523 -3.156 1.314 1.00 75.75 128 SER A CA 1
ATOM 1006 C C . SER A 1 128 ? 8.879 -1.833 1.734 1.00 75.75 128 SER A C 1
ATOM 1008 O O . SER A 1 128 ? 8.290 -1.159 0.903 1.00 75.75 128 SER A O 1
ATOM 1010 N N . VAL A 1 129 ? 9.030 -1.405 2.992 1.00 81.31 129 VAL A N 1
ATOM 1011 C CA . VAL A 1 129 ? 8.477 -0.123 3.476 1.00 81.31 129 VAL A CA 1
ATOM 1012 C C . VAL A 1 129 ? 9.410 1.053 3.163 1.00 81.31 129 VAL A C 1
ATOM 1014 O O . VAL A 1 129 ? 8.951 2.174 2.928 1.00 81.31 129 VAL A O 1
ATOM 1017 N N . GLN A 1 130 ? 10.721 0.801 3.149 1.00 82.69 130 GLN A N 1
ATOM 1018 C CA . GLN A 1 130 ? 11.751 1.786 2.812 1.00 82.69 130 GLN A CA 1
ATOM 1019 C C . GLN A 1 130 ? 11.728 2.174 1.334 1.00 82.69 130 GLN A C 1
ATOM 1021 O O . GLN A 1 130 ? 11.867 3.353 1.026 1.00 82.69 130 GLN A O 1
ATOM 1026 N N . ALA A 1 131 ? 11.546 1.197 0.445 1.00 80.69 131 ALA A N 1
ATOM 1027 C CA . ALA A 1 131 ? 11.489 1.406 -0.999 1.00 80.69 131 ALA A CA 1
ATOM 1028 C C . ALA A 1 131 ? 10.073 1.703 -1.518 1.00 80.69 131 ALA A C 1
ATOM 1030 O O . ALA A 1 131 ? 9.904 1.949 -2.709 1.00 80.69 131 ALA A O 1
ATOM 1031 N N . ALA A 1 132 ? 9.057 1.654 -0.651 1.00 84.62 132 ALA A N 1
ATOM 1032 C CA . ALA A 1 132 ? 7.689 1.873 -1.081 1.00 84.62 132 ALA A CA 1
ATOM 1033 C C . ALA A 1 132 ? 7.408 3.336 -1.427 1.00 84.62 132 ALA A C 1
ATOM 1035 O O . ALA A 1 132 ? 7.751 4.257 -0.676 1.00 84.62 132 ALA A O 1
ATOM 1036 N N . GLU A 1 133 ? 6.671 3.522 -2.513 1.00 85.75 133 GLU A N 1
ATOM 1037 C CA . GLU A 1 133 ? 6.197 4.818 -2.970 1.00 85.75 133 GLU A CA 1
ATOM 1038 C C . GLU A 1 133 ? 4.804 5.102 -2.426 1.00 85.75 133 GLU A C 1
ATOM 1040 O O . GLU A 1 133 ? 3.939 4.224 -2.387 1.00 85.75 133 GLU A O 1
ATOM 1045 N N . VAL A 1 134 ? 4.597 6.345 -1.990 1.00 83.06 134 VAL A N 1
ATOM 1046 C CA . VAL A 1 134 ? 3.290 6.804 -1.519 1.00 83.06 134 VAL A CA 1
ATOM 1047 C C . VAL A 1 134 ? 2.452 7.185 -2.724 1.00 83.06 134 VAL A C 1
ATOM 1049 O O . VAL A 1 134 ? 2.838 8.014 -3.545 1.00 83.06 134 VAL A O 1
ATOM 1052 N N . VAL A 1 135 ? 1.268 6.606 -2.788 1.00 77.56 135 VAL A N 1
ATOM 1053 C CA . VAL A 1 135 ? 0.282 6.851 -3.818 1.00 77.56 135 VAL A CA 1
ATOM 1054 C C . VAL A 1 135 ? -0.932 7.486 -3.158 1.00 77.56 135 VAL A C 1
ATOM 1056 O O . VAL A 1 135 ? -1.761 6.804 -2.547 1.00 77.56 135 VAL A O 1
ATOM 1059 N N . SER A 1 136 ? -1.008 8.816 -3.241 1.00 70.88 136 SER A N 1
ATOM 1060 C CA . SER A 1 136 ? -1.984 9.559 -2.450 1.00 70.88 136 SER A CA 1
ATOM 1061 C C . SER A 1 136 ? -3.420 9.263 -2.857 1.00 70.88 136 SER A C 1
ATOM 1063 O O . SER A 1 136 ? -3.787 9.304 -4.034 1.00 70.88 136 SER A O 1
ATOM 1065 N N . ILE A 1 137 ? -4.266 9.038 -1.851 1.00 63.41 137 ILE A N 1
ATOM 1066 C CA . ILE A 1 137 ? -5.682 8.725 -2.061 1.00 63.41 137 ILE A CA 1
ATOM 1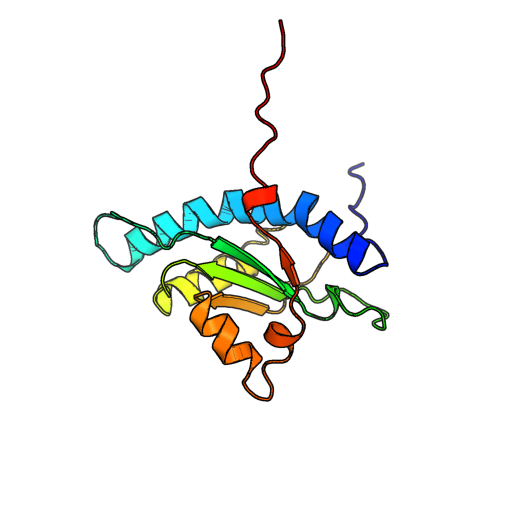067 C C . ILE A 1 137 ? -6.490 9.949 -2.498 1.00 63.41 137 ILE A C 1
ATOM 1069 O O . ILE A 1 137 ? -7.559 9.817 -3.112 1.00 63.41 137 ILE A O 1
ATOM 1073 N N . ALA A 1 138 ? -5.971 11.148 -2.220 1.00 58.84 138 ALA A N 1
ATOM 1074 C CA . ALA A 1 138 ? -6.563 12.409 -2.646 1.00 58.84 138 ALA A CA 1
ATOM 1075 C C . ALA A 1 138 ? -6.667 12.509 -4.179 1.00 58.84 138 ALA A C 1
ATOM 1077 O O . ALA A 1 138 ? -7.620 13.097 -4.687 1.00 58.84 138 ALA A O 1
ATOM 1078 N N . GLU A 1 139 ? -5.757 11.866 -4.917 1.00 55.41 139 GLU A N 1
ATOM 1079 C CA . GLU A 1 139 ? -5.762 11.833 -6.386 1.00 55.41 139 GLU A CA 1
ATOM 1080 C C . GLU A 1 139 ? -6.835 10.893 -6.971 1.00 55.41 139 GLU A C 1
ATOM 1082 O O . GLU A 1 139 ? -7.123 10.934 -8.169 1.00 55.41 139 GLU A O 1
ATOM 1087 N N . TYR A 1 140 ? -7.481 10.075 -6.130 1.00 56.34 140 TYR A N 1
ATOM 1088 C CA . TYR A 1 140 ? -8.616 9.228 -6.518 1.00 56.34 140 TYR A CA 1
ATOM 1089 C C . TYR A 1 140 ? -9.978 9.897 -6.317 1.00 56.34 140 TYR A C 1
ATOM 1091 O O . TYR A 1 140 ? -10.997 9.291 -6.649 1.00 56.34 140 TYR A O 1
ATOM 1099 N N . ALA A 1 141 ? -10.038 11.105 -5.743 1.00 49.78 141 ALA A N 1
ATOM 1100 C CA . ALA A 1 141 ? -11.263 11.894 -5.788 1.00 49.78 141 ALA A CA 1
ATOM 1101 C C . ALA A 1 141 ? -11.543 12.234 -7.259 1.00 49.78 141 ALA A C 1
ATOM 1103 O O . ALA A 1 141 ? -10.671 12.757 -7.952 1.00 49.78 141 ALA A O 1
ATOM 1104 N N . GLU A 1 142 ? -12.724 11.886 -7.769 1.00 51.19 142 GLU A N 1
ATOM 1105 C CA . GLU A 1 142 ? -13.079 12.242 -9.142 1.00 51.19 142 GLU A CA 1
ATOM 1106 C C . GLU A 1 142 ? -12.888 13.753 -9.372 1.00 51.19 142 GLU A C 1
ATOM 1108 O O . GLU A 1 142 ? -13.165 14.544 -8.461 1.00 51.19 142 GLU A O 1
ATOM 1113 N N . PRO A 1 143 ? -12.489 14.209 -10.577 1.00 41.03 143 PRO A N 1
ATOM 1114 C CA . PRO A 1 143 ? -12.855 15.561 -10.960 1.00 41.03 143 PRO A CA 1
ATOM 1115 C C . PRO A 1 143 ? -14.377 15.620 -10.854 1.00 41.03 143 PRO A C 1
ATOM 1117 O O . PRO A 1 143 ? -15.055 14.816 -11.488 1.00 41.03 143 PRO A O 1
ATOM 1120 N N . ALA A 1 144 ? -14.903 16.524 -10.027 1.00 38.03 144 ALA A N 1
ATOM 1121 C CA . ALA A 1 144 ? -16.335 16.736 -9.897 1.00 38.03 144 ALA A CA 1
ATOM 1122 C C . ALA A 1 144 ? -16.951 16.858 -11.301 1.00 38.03 144 ALA A C 1
ATOM 1124 O O . ALA A 1 144 ? -16.780 17.866 -11.989 1.00 38.03 144 ALA A O 1
ATOM 1125 N N . THR A 1 145 ? -17.622 15.809 -11.769 1.00 45.25 145 THR A N 1
ATOM 1126 C CA . THR A 1 145 ? -18.339 15.842 -13.038 1.00 45.25 145 THR A CA 1
ATOM 1127 C C . THR A 1 145 ? -19.512 16.791 -12.862 1.00 45.25 145 THR A C 1
ATOM 1129 O O . THR A 1 145 ? -20.448 16.482 -12.127 1.00 45.25 145 THR A O 1
ATOM 1132 N N . GLY A 1 146 ? -19.461 17.955 -13.512 1.00 35.22 146 GLY A N 1
ATOM 1133 C CA . GLY A 1 146 ? -20.591 18.879 -13.481 1.00 35.22 146 GLY A CA 1
ATOM 1134 C C . GLY A 1 146 ? -20.348 20.299 -13.980 1.00 35.22 146 GLY A C 1
ATOM 1135 O O . GLY A 1 146 ? -20.895 21.223 -13.394 1.00 35.22 146 GLY A O 1
ATOM 1136 N N . ALA A 1 147 ? -19.584 20.500 -15.056 1.00 35.59 147 ALA A N 1
ATOM 1137 C CA . ALA A 1 147 ? -19.699 21.719 -15.861 1.00 35.59 147 ALA A CA 1
ATOM 1138 C C . ALA A 1 147 ? -20.334 21.366 -17.212 1.00 35.59 147 ALA A C 1
ATOM 1140 O O . ALA A 1 147 ? -19.678 21.345 -18.249 1.00 35.59 147 ALA A O 1
ATOM 1141 N N . HIS A 1 148 ? -21.628 21.052 -17.170 1.00 39.97 148 HIS A N 1
ATOM 1142 C CA . HIS A 1 148 ? -22.512 21.259 -18.309 1.00 39.97 148 HIS A CA 1
ATOM 1143 C C . HIS A 1 148 ? -23.432 22.424 -17.954 1.00 39.97 148 HIS A C 1
ATOM 1145 O O . HIS A 1 148 ? -24.377 22.252 -17.187 1.00 39.97 148 HIS A O 1
ATOM 1151 N N . SER A 1 149 ? -23.110 23.585 -18.518 1.00 37.16 149 SER A N 1
ATOM 1152 C CA . SER A 1 149 ? -24.030 24.695 -18.763 1.00 37.16 149 SER A CA 1
ATOM 1153 C C . SER A 1 149 ? -23.790 25.172 -20.185 1.00 37.16 149 SER A C 1
ATOM 1155 O O . SER A 1 149 ? -22.598 25.347 -20.527 1.00 37.16 149 SER A O 1
#

Radius of gyration: 16.2 Å; Cα contacts (8 Å, |Δi|>4): 203; chains: 1; bounding box: 41×40×46 Å

pLDDT: mean 70.67, std 13.67, range [35.22, 89.25]

Organism: NCBI:txid662475

Foldseek 3Di:
DPPADDQDLALVSNLVCCLVQPLLLCCVVPQVVQQVVLCVVVVDDDPDRFDFFWKKWFDLLNPNPDPPNQEIEIETATQDADDPSSFVVVFCCVQVPPSRVHSHDHDYYGYYHPVVLVVLLVDPPSVRSVGIDIRGSVVSPDPPPDPDD

Sequence (149 aa):
MQRRMEVPETPAGRIEWFQRQVGRELKSRVETPLAEYQSAVDGVSVQSGAKIEDILIGGSFLDADTDSPKDLDIGVVTDTVPSESVTDGFWRFINDQTVLDIPLDVDCVWIRSASEIANMREQPRQYSVQAAEVVSIAEYAEPATGAHS

Secondary structure (DSSP, 8-state):
-PPPPPPPSSHHHHHHHIIIIIIHHHHHHHHHHHHHHHHHHH-S--S-PPPEEEEEEESGGG-SS-S---EEEEEEEESSPPPHHHHHHHHHHHHHTT-S--SSEEEEEEEEEHHHHHHHHHSTT-HHHHSPEEEEGGGGSPP------

Nearest PDB structures (foldseek):
  1no5-assembly2_B  TM=5.855E-01  e=2.607E-02  Haemophilus influenzae
  7bxo-assembly1_A  TM=5.784E-01  e=4.887E-02  Shewanella oneidensis MR-1
  6m6u-assembly1_F  TM=6.176E-01  e=1.254E-01  Shewanella oneidensis MR-1
  4at8-assembly2_C  TM=3.318E-01  e=1.336E-01  Mus musculus
  6rkc-assembly1_B  TM=4.104E-01  e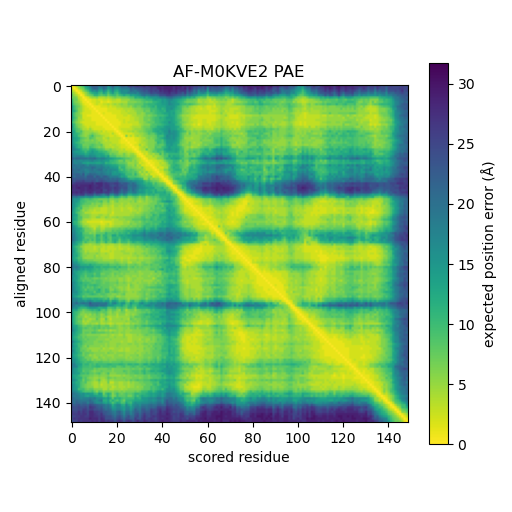=4.139E-01  Ureaplasma urealyticum serovar 7 str. ATCC 27819

Solvent-accessible surface area (backbone atoms only — not comparable to full-atom values): 8726 Å² total; per-residue (Å²): 132,82,78,78,80,78,81,54,90,45,42,72,50,31,52,56,46,38,51,69,64,44,49,47,51,47,48,67,62,39,61,54,48,52,37,52,47,48,30,67,73,69,75,45,86,73,86,72,49,67,46,77,62,33,35,32,41,16,46,40,40,53,43,77,84,50,95,64,56,38,35,34,26,42,37,38,27,19,81,45,68,72,55,69,70,52,45,52,51,49,41,44,48,53,66,75,58,58,69,65,92,55,98,55,48,74,76,46,64,49,71,38,20,63,69,54,50,58,53,42,49,74,41,88,89,36,57,57,64,56,70,32,46,79,48,62,48,73,77,64,57,71,78,84,86,77,90,84,129